Protein AF-A0A960VQB2-F1 (afdb_monomer)

Mean predicted aligned error: 10.66 Å

Foldseek 3Di:
DDPDPDPVVVVVVVVLVQVLVVPPDPPPRPDDDPVVVVVVLVVLLLVLLVCVVVVHDFDADLLQQWRQHPDACPLDARSQQRDGRHLVLLLVQQDCPDSVNGGSLVSNVVVCVVQPPPNQDDSNTGGDPQDDHQDPVLVVCSVVVVVVVVVVCVPDVDDDRSSQPRRHDD

pLDDT: mean 74.03, std 20.25, range [28.59, 96.06]

Radius of gyration: 16.64 Å; Cα contacts (8 Å, |Δi|>4): 191; chains: 1; bounding box: 39×34×52 Å

Nearest PDB structures (foldseek):
  8ey4-assembly1_I  TM=9.609E-01  e=3.086E-03  Escherichia coli O32:H37

Secondary structure (DSSP, 8-state):
---PPPHHHHHHHHHHHHHHHTTTS------S-HHHHHHHHHHHHHHHHHHHHTT---EEPTTT-BEEESSTTS-PBPTTT--B--SHHHHSTT---STTSS-HHHHHHHHHHHS-TT--EETTEEBPTT--PPPHHHHHHHHHHHHHHHHHHHH-TTS--TTGGGT---

Structure (mmCIF, N/CA/C/O backbone):
data_AF-A0A960VQB2-F1
#
_entry.id   AF-A0A960VQB2-F1
#
loop_
_atom_site.group_PDB
_atom_site.id
_atom_site.type_symbol
_atom_site.label_atom_id
_atom_site.label_alt_id
_atom_site.label_comp_id
_atom_site.label_asym_id
_atom_site.label_entity_id
_atom_site.label_seq_id
_atom_site.pdbx_PDB_ins_code
_atom_site.Cartn_x
_atom_site.Cartn_y
_atom_site.Cartn_z
_atom_site.occupancy
_atom_site.B_iso_or_equiv
_atom_site.auth_seq_id
_atom_site.auth_comp_id
_atom_site.auth_asym_id
_atom_site.auth_atom_id
_atom_site.pdbx_PDB_model_num
ATOM 1 N N . MET A 1 1 ? -3.400 -2.060 -25.756 1.00 28.59 1 MET A N 1
ATOM 2 C CA . MET A 1 1 ? -3.223 -0.631 -25.421 1.00 28.59 1 MET A CA 1
ATOM 3 C C . MET A 1 1 ? -2.744 -0.549 -23.981 1.00 28.59 1 MET A C 1
ATOM 5 O O . MET A 1 1 ? -3.541 -0.711 -23.069 1.00 28.59 1 MET A O 1
ATOM 9 N N . GLU A 1 2 ? -1.432 -0.424 -23.774 1.00 28.77 2 GLU A N 1
ATOM 10 C CA . GLU A 1 2 ? -0.860 -0.246 -22.436 1.00 28.77 2 GLU A CA 1
ATOM 11 C C . GLU A 1 2 ? -1.076 1.206 -21.993 1.00 28.77 2 GLU A C 1
ATOM 13 O O . GLU A 1 2 ? -0.381 2.113 -22.450 1.00 28.77 2 GLU A O 1
ATOM 18 N N . TYR A 1 3 ? -2.034 1.441 -21.097 1.00 29.28 3 TYR A N 1
ATOM 19 C CA . TYR A 1 3 ? -2.129 2.708 -20.372 1.00 29.28 3 TYR A CA 1
ATOM 20 C C . TYR A 1 3 ? -1.004 2.770 -19.325 1.00 29.28 3 TYR A C 1
ATOM 22 O O . TYR A 1 3 ? -1.176 2.471 -18.142 1.00 29.28 3 TYR A O 1
ATOM 30 N N . GLY A 1 4 ? 0.196 3.122 -19.788 1.00 28.95 4 GLY A N 1
ATOM 31 C CA . GLY A 1 4 ? 1.256 3.643 -18.932 1.00 28.95 4 GLY A CA 1
ATOM 32 C C . GLY A 1 4 ? 0.923 5.075 -18.491 1.00 28.95 4 GLY A C 1
ATOM 33 O O . GLY A 1 4 ? 0.261 5.801 -19.236 1.00 28.95 4 GLY A O 1
ATOM 34 N N . PRO A 1 5 ? 1.350 5.513 -17.294 1.00 34.41 5 PRO A N 1
ATOM 35 C CA . PRO A 1 5 ? 1.148 6.891 -16.865 1.00 34.41 5 PRO A CA 1
ATOM 36 C C . PRO A 1 5 ? 1.844 7.840 -17.849 1.00 34.41 5 PRO A C 1
ATOM 38 O O . PRO 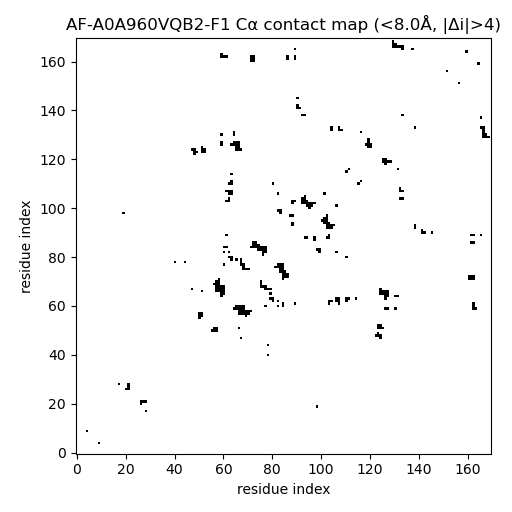A 1 5 ? 2.976 7.597 -18.269 1.00 34.41 5 PRO A O 1
ATOM 41 N N . SER A 1 6 ? 1.162 8.922 -18.226 1.00 33.06 6 SER A N 1
ATOM 42 C CA . SER A 1 6 ? 1.691 9.932 -19.143 1.00 33.06 6 SER A CA 1
ATOM 43 C C . SER A 1 6 ? 3.010 10.517 -18.617 1.00 33.06 6 SER A C 1
ATOM 45 O O . SER A 1 6 ? 3.095 10.890 -17.443 1.00 33.06 6 SER A O 1
ATOM 47 N N . ALA A 1 7 ? 4.004 10.668 -19.498 1.00 32.41 7 ALA A N 1
ATOM 48 C CA . ALA A 1 7 ? 5.349 11.190 -19.217 1.00 32.41 7 ALA A CA 1
ATOM 49 C C . ALA A 1 7 ? 5.447 12.456 -18.317 1.00 32.41 7 ALA A C 1
ATOM 51 O O . ALA A 1 7 ? 6.399 12.531 -17.539 1.00 32.41 7 ALA A O 1
ATOM 52 N N . PRO A 1 8 ? 4.494 13.416 -18.315 1.00 31.91 8 PRO A N 1
ATOM 53 C CA . PRO A 1 8 ? 4.546 14.585 -17.425 1.00 31.91 8 PRO A CA 1
ATOM 54 C C . PRO A 1 8 ? 4.370 14.262 -15.933 1.00 31.91 8 PRO A C 1
ATOM 56 O O . PRO A 1 8 ? 4.804 15.031 -15.078 1.00 31.91 8 PRO A O 1
ATOM 59 N N . MET A 1 9 ? 3.727 13.135 -15.607 1.00 40.44 9 MET A N 1
ATOM 60 C CA . MET A 1 9 ? 3.511 12.711 -14.220 1.00 40.44 9 MET A CA 1
ATOM 61 C C . MET A 1 9 ? 4.785 12.097 -13.621 1.00 40.44 9 MET A C 1
ATOM 63 O O . MET A 1 9 ? 5.022 12.222 -12.425 1.00 40.44 9 MET A O 1
ATOM 67 N N . LEU A 1 10 ? 5.634 11.500 -14.466 1.00 41.28 10 LEU A N 1
ATOM 68 C CA . LEU A 1 10 ? 6.930 10.952 -14.075 1.00 41.28 10 LEU A CA 1
ATOM 69 C C . LEU A 1 10 ? 7.928 12.063 -13.718 1.00 41.28 10 LEU A C 1
ATOM 71 O O . LEU A 1 10 ? 8.526 11.966 -12.659 1.00 41.28 10 LEU A O 1
ATOM 75 N N . SER A 1 11 ? 8.068 13.145 -14.499 1.00 43.69 11 SER A N 1
ATOM 76 C CA . SER A 1 11 ? 9.112 14.155 -14.215 1.00 43.69 11 SER A CA 1
ATOM 77 C C . SER A 1 11 ? 8.873 14.941 -12.915 1.00 43.69 11 SER A C 1
ATOM 79 O O . SER A 1 11 ? 9.774 15.074 -12.093 1.00 43.69 11 SER A O 1
ATOM 81 N N . LYS A 1 12 ? 7.638 15.397 -12.660 1.00 46.59 12 LYS A N 1
ATOM 82 C CA . LYS A 1 12 ? 7.306 16.132 -11.422 1.00 46.59 12 LYS A CA 1
ATOM 83 C C . LYS A 1 12 ? 7.414 15.252 -10.174 1.00 46.59 12 LYS A C 1
ATOM 85 O O . LYS A 1 12 ? 7.686 15.746 -9.082 1.00 46.59 12 LYS A O 1
ATOM 90 N N . PHE A 1 13 ? 7.184 13.951 -10.337 1.00 51.78 13 PHE A N 1
ATOM 91 C CA . PHE A 1 13 ? 7.256 12.972 -9.263 1.00 51.78 13 PHE A CA 1
ATOM 92 C C . PHE A 1 13 ? 8.693 12.523 -8.987 1.00 51.78 13 PHE A C 1
ATOM 94 O O . PHE A 1 13 ? 9.046 12.348 -7.827 1.00 51.78 13 PHE A O 1
ATOM 101 N N . THR A 1 14 ? 9.551 12.417 -10.008 1.00 50.69 14 THR A N 1
ATOM 102 C CA . THR A 1 14 ? 10.986 12.175 -9.812 1.00 50.69 14 THR A CA 1
ATOM 103 C C . THR A 1 14 ? 11.640 13.341 -9.086 1.00 50.69 14 THR A C 1
ATOM 105 O O . THR A 1 14 ? 12.342 13.116 -8.107 1.00 50.69 14 THR A O 1
ATOM 108 N N . ASP A 1 15 ? 11.328 14.580 -9.471 1.00 5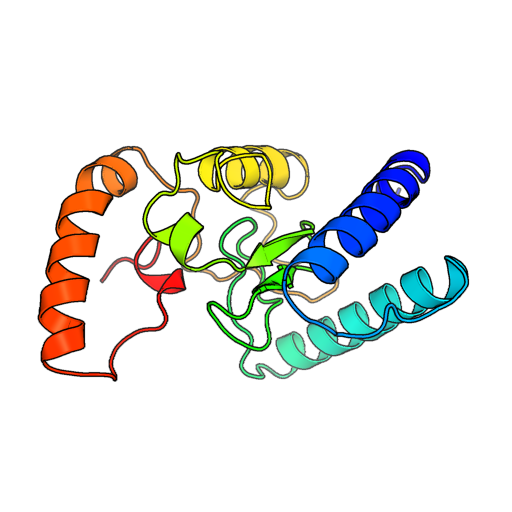0.50 15 ASP A N 1
ATOM 109 C CA . ASP A 1 15 ? 11.845 15.783 -8.802 1.00 50.50 15 ASP A CA 1
ATOM 110 C C . ASP A 1 15 ? 11.379 15.862 -7.336 1.00 50.50 15 ASP A C 1
ATOM 112 O O . ASP A 1 15 ? 12.139 16.247 -6.441 1.00 50.50 15 ASP A O 1
ATOM 116 N N . TRP A 1 16 ? 10.143 15.429 -7.061 1.00 55.03 16 TRP A N 1
ATOM 117 C CA . TRP A 1 16 ? 9.616 15.290 -5.704 1.00 55.03 16 TRP A CA 1
ATOM 118 C C . TRP A 1 16 ? 10.289 14.157 -4.914 1.00 55.03 16 TRP A C 1
ATOM 120 O O . TRP A 1 16 ? 10.700 14.396 -3.782 1.00 55.03 16 TRP A O 1
ATOM 130 N N . LEU A 1 17 ? 10.455 12.967 -5.499 1.00 52.53 17 LEU A N 1
ATOM 131 C CA . LEU A 1 17 ? 11.145 11.820 -4.898 1.00 52.53 17 LEU A CA 1
ATOM 132 C C . LEU A 1 17 ? 12.580 12.178 -4.504 1.00 52.53 17 LEU A C 1
ATOM 134 O O . LEU A 1 17 ? 12.990 11.927 -3.372 1.00 52.53 17 LEU A O 1
ATOM 138 N N . PHE A 1 18 ? 13.318 12.833 -5.403 1.00 49.66 18 PHE A N 1
ATOM 139 C CA . PHE A 1 18 ? 14.656 13.351 -5.119 1.00 49.66 18 PHE A CA 1
ATOM 140 C C . PHE A 1 18 ? 14.633 14.380 -3.980 1.00 49.66 18 PHE A C 1
ATOM 142 O O . PHE A 1 18 ? 15.456 14.311 -3.069 1.00 49.66 18 PHE A O 1
ATOM 149 N N . SER A 1 19 ? 13.649 15.283 -3.968 1.00 46.56 19 SER A N 1
ATOM 150 C CA . SER A 1 19 ? 13.505 16.308 -2.923 1.00 46.56 19 SER A CA 1
ATOM 151 C C . SER A 1 19 ? 13.020 15.768 -1.567 1.00 46.56 19 SER A C 1
ATOM 153 O O . SER A 1 19 ? 13.238 16.407 -0.536 1.00 46.56 19 SER A O 1
ATOM 155 N N . ALA A 1 20 ? 12.303 14.643 -1.540 1.00 46.41 20 ALA A N 1
ATOM 156 C CA . ALA A 1 20 ? 11.802 13.992 -0.328 1.00 46.41 20 ALA A CA 1
ATOM 157 C C . ALA A 1 20 ? 12.879 13.094 0.302 1.00 46.41 20 ALA A C 1
ATOM 159 O O . ALA A 1 20 ? 13.118 13.182 1.505 1.00 46.41 20 ALA A O 1
ATOM 160 N N . MET A 1 21 ? 13.600 12.314 -0.513 1.00 47.44 21 MET A N 1
ATOM 161 C CA . MET A 1 21 ? 14.713 11.473 -0.058 1.00 47.44 21 MET A CA 1
ATOM 162 C C . MET A 1 21 ? 15.899 12.298 0.467 1.00 47.44 21 MET A C 1
ATOM 164 O O . MET A 1 21 ? 16.481 11.941 1.490 1.00 47.44 21 MET A O 1
ATOM 168 N N . ALA A 1 22 ? 16.202 13.445 -0.154 1.00 42.03 22 ALA A N 1
ATOM 169 C CA . ALA A 1 22 ? 17.282 14.338 0.280 1.00 42.03 22 ALA A CA 1
ATOM 170 C C . ALA A 1 22 ? 17.070 14.963 1.676 1.00 42.03 22 ALA A C 1
ATOM 172 O O . ALA A 1 22 ? 18.024 15.443 2.281 1.00 42.03 22 ALA A O 1
ATOM 173 N N . ARG A 1 23 ? 15.836 14.970 2.206 1.00 46.25 23 ARG A N 1
ATOM 174 C CA . ARG A 1 23 ? 15.505 15.631 3.480 1.00 46.25 23 ARG A CA 1
ATOM 175 C C . ARG A 1 23 ? 15.688 14.767 4.730 1.00 46.25 23 ARG A C 1
ATOM 177 O O . ARG A 1 23 ? 15.777 15.337 5.811 1.00 46.25 23 ARG A O 1
ATOM 184 N N . ARG A 1 24 ? 15.741 13.431 4.626 1.00 46.06 24 ARG A N 1
ATOM 185 C CA . ARG A 1 24 ? 15.747 12.545 5.817 1.00 46.06 24 ARG A CA 1
ATOM 186 C C . ARG A 1 24 ? 17.031 11.747 6.039 1.00 46.06 24 ARG A C 1
ATOM 188 O O . ARG A 1 24 ? 17.2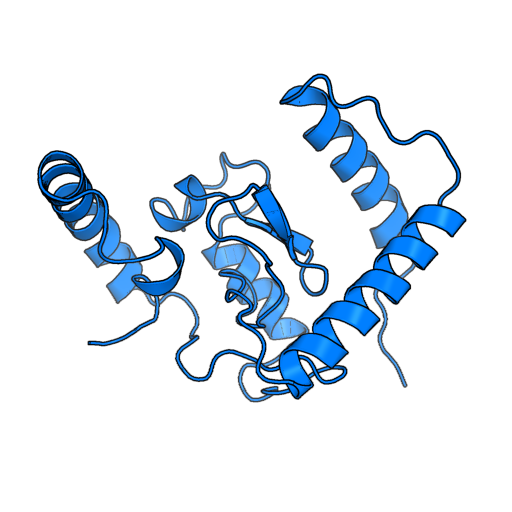50 11.280 7.151 1.00 46.06 24 ARG A O 1
ATOM 195 N N . LYS A 1 25 ? 17.904 11.595 5.041 1.00 35.41 25 LYS A N 1
ATOM 196 C CA . LYS A 1 25 ? 19.211 10.943 5.211 1.00 35.41 25 LYS A CA 1
ATOM 197 C C . LYS A 1 25 ? 20.217 11.615 4.293 1.00 35.41 25 LYS A C 1
ATOM 199 O O . LYS A 1 25 ? 19.890 11.889 3.146 1.00 35.41 25 LYS A O 1
ATOM 204 N N . GLY A 1 26 ? 21.449 11.799 4.761 1.00 33.97 26 GLY A N 1
ATOM 205 C CA . GLY A 1 26 ? 22.616 12.122 3.931 1.00 33.97 26 GLY A CA 1
ATOM 206 C C . GLY A 1 26 ? 22.979 11.006 2.936 1.00 33.97 26 GLY A C 1
ATOM 207 O O . GLY A 1 26 ? 24.142 10.646 2.804 1.00 33.97 26 GLY A O 1
ATOM 208 N N . LEU A 1 27 ? 21.985 10.422 2.265 1.00 40.31 27 LEU A N 1
ATOM 209 C CA . LEU A 1 27 ? 22.138 9.600 1.081 1.00 40.31 27 LEU A CA 1
ATOM 210 C C . LEU A 1 27 ? 22.364 10.570 -0.070 1.00 40.31 27 LEU A C 1
ATOM 212 O O . LEU A 1 27 ? 21.451 11.281 -0.490 1.00 40.31 27 LEU A O 1
ATOM 216 N N . ALA A 1 28 ? 23.611 10.624 -0.534 1.00 34.34 28 ALA A N 1
ATOM 217 C CA . ALA A 1 28 ? 23.979 11.327 -1.747 1.00 34.34 28 ALA A CA 1
ATOM 218 C C . ALA A 1 28 ? 22.962 10.986 -2.843 1.00 34.34 28 ALA A C 1
ATOM 220 O O . ALA A 1 28 ? 22.761 9.815 -3.175 1.00 34.34 28 ALA A O 1
ATOM 221 N N . ALA A 1 29 ? 22.296 12.020 -3.360 1.00 37.59 29 ALA A N 1
ATOM 222 C CA . ALA A 1 29 ? 21.476 11.929 -4.552 1.00 37.59 29 ALA A CA 1
ATOM 223 C C . ALA A 1 29 ? 22.247 11.110 -5.590 1.00 37.59 29 ALA A C 1
ATOM 225 O O . ALA A 1 29 ? 23.384 11.461 -5.900 1.00 37.59 29 ALA A O 1
ATOM 226 N N . ILE A 1 30 ? 21.669 10.020 -6.103 1.00 43.00 30 ILE A N 1
ATOM 227 C CA . ILE A 1 30 ? 22.242 9.359 -7.277 1.00 43.00 30 ILE A CA 1
ATOM 228 C C . ILE A 1 30 ? 22.205 10.423 -8.377 1.00 43.00 30 ILE A C 1
ATOM 230 O O . ILE A 1 30 ? 21.108 10.781 -8.818 1.00 43.00 30 ILE A O 1
ATOM 234 N N . PRO A 1 31 ? 23.347 10.987 -8.804 1.00 38.72 31 PRO A N 1
ATOM 235 C CA . PRO A 1 31 ? 23.322 12.013 -9.816 1.00 38.72 31 PRO A CA 1
ATOM 236 C C . PRO A 1 31 ? 23.058 11.309 -11.140 1.00 38.72 31 PRO A C 1
ATOM 238 O O . PRO A 1 31 ? 23.762 10.367 -11.516 1.00 38.72 31 PRO A O 1
ATOM 241 N N . GLY A 1 32 ? 22.082 11.809 -11.886 1.00 44.69 32 GLY A N 1
ATOM 242 C CA . GLY A 1 32 ? 22.123 11.678 -13.331 1.00 44.69 32 GLY A CA 1
ATOM 243 C C . GLY A 1 32 ? 20.927 10.997 -13.974 1.00 44.69 32 GLY A C 1
ATOM 244 O O . GLY A 1 32 ? 20.597 9.849 -13.703 1.00 44.69 32 GLY A O 1
ATOM 245 N N . ASN A 1 33 ? 20.416 11.731 -14.958 1.00 42.81 33 ASN A N 1
ATOM 246 C CA . ASN A 1 33 ? 19.755 11.277 -16.171 1.00 42.81 33 ASN A CA 1
ATOM 247 C C . ASN A 1 33 ? 18.461 10.447 -15.979 1.00 42.81 33 ASN A C 1
ATOM 249 O O . ASN A 1 33 ? 18.533 9.271 -15.618 1.00 42.81 33 ASN A O 1
ATOM 253 N N . PRO A 1 34 ? 17.277 10.992 -16.323 1.00 48.88 34 PRO A N 1
ATOM 254 C CA . PRO A 1 34 ? 15.995 10.284 -16.217 1.00 48.88 34 PRO A CA 1
ATOM 255 C C . PRO A 1 34 ? 15.934 8.943 -16.977 1.00 48.88 34 PRO A C 1
ATOM 257 O O . PRO A 1 34 ? 15.118 8.089 -16.625 1.00 48.88 34 PRO A O 1
ATOM 260 N N . ILE A 1 35 ? 16.826 8.703 -17.950 1.00 48.66 35 ILE A N 1
ATOM 261 C CA . ILE A 1 35 ? 16.997 7.392 -18.603 1.00 48.66 35 ILE A CA 1
ATOM 262 C C . ILE A 1 35 ? 17.402 6.314 -17.578 1.00 48.66 35 ILE A C 1
ATOM 264 O O . ILE A 1 35 ? 16.789 5.250 -17.536 1.00 48.66 35 ILE A O 1
ATOM 268 N N . ARG A 1 36 ? 18.337 6.613 -16.662 1.00 61.94 36 ARG A N 1
ATOM 269 C CA . ARG A 1 36 ? 18.817 5.655 -15.646 1.00 61.94 36 ARG A CA 1
ATOM 270 C C . ARG A 1 36 ? 17.742 5.266 -14.645 1.00 61.94 36 ARG A C 1
ATOM 272 O O . ARG A 1 36 ? 17.714 4.130 -14.180 1.00 61.94 36 ARG A O 1
ATOM 279 N N . LEU A 1 37 ? 16.862 6.203 -14.308 1.00 58.12 37 LEU A N 1
ATOM 280 C CA . LEU A 1 37 ? 15.806 5.952 -13.342 1.00 58.12 37 LEU A CA 1
ATOM 281 C C . LEU A 1 37 ? 14.702 5.078 -13.952 1.00 58.12 37 LEU A C 1
ATOM 283 O O . LEU A 1 37 ? 14.252 4.125 -13.320 1.00 58.12 37 LEU A O 1
ATOM 287 N N . ARG A 1 38 ? 14.327 5.337 -15.212 1.00 64.75 38 ARG A N 1
ATOM 288 C CA . ARG A 1 38 ? 13.441 4.454 -15.980 1.00 64.75 38 ARG A CA 1
ATOM 289 C C . ARG A 1 38 ? 14.012 3.033 -16.037 1.00 64.75 38 ARG A C 1
ATOM 291 O O . ARG A 1 38 ? 13.299 2.087 -15.707 1.00 64.75 38 ARG A O 1
ATOM 298 N N . ASP A 1 39 ? 15.285 2.889 -16.393 1.00 70.12 39 ASP A N 1
ATOM 299 C CA . ASP A 1 39 ? 15.946 1.583 -16.494 1.00 70.12 39 ASP A CA 1
ATOM 300 C C . ASP A 1 39 ? 16.030 0.869 -15.141 1.00 70.12 39 ASP A C 1
ATOM 302 O O . ASP A 1 39 ? 15.754 -0.330 -15.053 1.00 70.12 39 ASP A O 1
ATOM 306 N N . TYR A 1 40 ? 16.327 1.608 -14.067 1.00 74.69 40 TYR A N 1
ATOM 307 C CA . TYR A 1 40 ? 16.270 1.100 -12.699 1.00 74.69 40 TYR A CA 1
ATOM 308 C C . TYR A 1 40 ? 14.879 0.546 -12.371 1.00 74.69 40 TYR A C 1
ATOM 310 O O . TYR A 1 40 ? 14.770 -0.602 -11.936 1.00 74.69 40 TYR A O 1
ATOM 318 N N . TYR A 1 41 ? 13.815 1.309 -12.648 1.00 74.94 41 TYR A N 1
ATOM 319 C CA . TYR A 1 41 ? 12.439 0.876 -12.403 1.00 74.94 41 TYR A CA 1
ATOM 320 C C . TYR A 1 41 ? 12.070 -0.371 -13.200 1.00 74.94 41 TYR A C 1
ATOM 322 O O . TYR A 1 41 ? 11.556 -1.328 -12.624 1.00 74.94 41 TYR A O 1
ATOM 330 N N . PHE A 1 42 ? 12.352 -0.404 -14.505 1.00 77.06 42 PHE A N 1
ATOM 331 C CA . PHE A 1 42 ? 12.041 -1.569 -15.338 1.00 77.06 42 PHE A CA 1
ATOM 332 C C . PHE A 1 42 ? 12.814 -2.814 -14.899 1.00 77.06 42 PHE A C 1
ATOM 334 O O . PHE A 1 42 ? 12.227 -3.895 -14.779 1.00 77.06 42 PHE A O 1
ATOM 341 N N . ARG A 1 43 ? 14.111 -2.671 -14.603 1.00 80.44 43 ARG A N 1
ATOM 342 C CA . ARG A 1 43 ? 14.939 -3.778 -14.116 1.00 80.44 43 ARG A CA 1
ATOM 343 C C . ARG A 1 43 ? 14.429 -4.292 -12.778 1.00 80.44 43 ARG A C 1
ATOM 345 O O . ARG A 1 43 ? 14.307 -5.500 -12.590 1.00 80.44 43 ARG A O 1
ATOM 352 N N . ARG A 1 44 ? 14.095 -3.388 -11.859 1.00 82.62 44 ARG A N 1
ATOM 353 C CA . ARG A 1 44 ? 13.638 -3.756 -10.523 1.00 82.62 44 ARG A CA 1
ATOM 354 C C . ARG A 1 44 ? 12.237 -4.373 -10.538 1.00 82.62 44 ARG A C 1
ATOM 356 O O . ARG A 1 44 ? 12.048 -5.394 -9.890 1.00 82.62 44 ARG A O 1
ATOM 363 N N . LEU A 1 45 ? 11.306 -3.857 -11.343 1.00 80.69 45 LEU A N 1
ATOM 364 C CA . LEU A 1 45 ? 10.001 -4.492 -11.572 1.00 80.69 45 LEU A CA 1
ATOM 365 C C . LEU A 1 45 ? 10.144 -5.910 -12.135 1.00 80.69 45 LEU A C 1
ATOM 367 O O . LEU A 1 45 ? 9.448 -6.812 -11.687 1.00 80.69 45 LEU A O 1
ATOM 371 N N . SER A 1 46 ? 11.072 -6.120 -13.072 1.00 82.88 46 SER A N 1
ATOM 372 C CA . SER A 1 46 ? 11.340 -7.450 -13.637 1.00 82.88 46 SER A CA 1
ATOM 373 C C . SER A 1 46 ? 11.897 -8.423 -12.591 1.00 82.88 46 SER A C 1
ATOM 375 O O . SER A 1 46 ? 11.541 -9.600 -12.590 1.00 82.88 46 SER A O 1
ATOM 377 N N . ILE A 1 47 ? 12.744 -7.936 -11.674 1.00 83.25 47 ILE A N 1
ATOM 378 C CA . ILE A 1 47 ? 13.237 -8.723 -10.535 1.00 83.25 47 ILE A CA 1
ATOM 379 C C . ILE A 1 47 ? 12.080 -9.084 -9.603 1.00 83.25 47 ILE A C 1
ATOM 381 O O . ILE A 1 47 ? 11.914 -10.259 -9.301 1.00 83.25 47 ILE A O 1
ATOM 385 N N . LEU A 1 48 ? 11.260 -8.113 -9.190 1.00 85.94 48 LEU A N 1
ATOM 386 C CA . LEU A 1 48 ? 10.116 -8.367 -8.310 1.00 85.94 48 LEU A CA 1
ATOM 387 C C . LEU A 1 48 ? 9.146 -9.379 -8.933 1.00 85.94 48 LEU A C 1
ATOM 389 O O . LEU A 1 48 ? 8.802 -10.358 -8.289 1.00 85.94 48 LEU A O 1
ATOM 393 N N . ALA A 1 49 ? 8.804 -9.209 -10.211 1.00 80.50 49 ALA A N 1
ATOM 394 C CA . ALA A 1 49 ? 7.957 -10.130 -10.966 1.00 80.50 49 ALA A CA 1
ATOM 395 C C . ALA A 1 49 ? 8.499 -11.570 -10.968 1.00 80.50 49 ALA A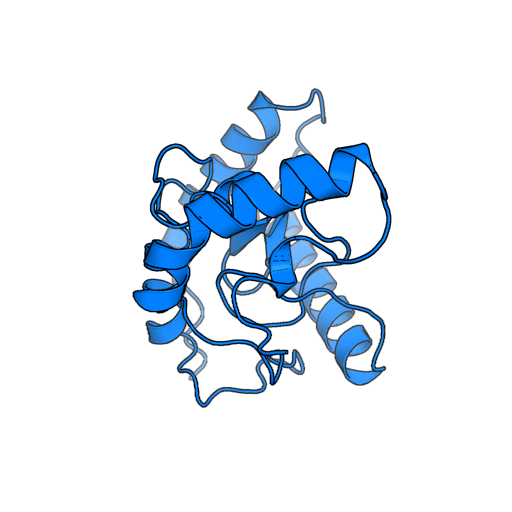 C 1
ATOM 397 O O . ALA A 1 49 ? 7.748 -12.527 -10.786 1.00 80.50 49 ALA A O 1
ATOM 398 N N . ARG A 1 50 ? 9.817 -11.737 -11.151 1.00 85.25 50 ARG A N 1
ATOM 399 C CA . ARG A 1 50 ? 10.468 -13.051 -11.075 1.00 85.25 50 ARG A CA 1
ATOM 400 C C . ARG A 1 50 ? 10.400 -13.632 -9.665 1.00 85.25 50 ARG A C 1
ATOM 402 O O . ARG A 1 50 ? 10.110 -14.811 -9.527 1.00 85.25 50 ARG A O 1
ATOM 409 N N . ARG A 1 51 ? 10.666 -12.822 -8.644 1.00 88.31 51 ARG A N 1
ATOM 410 C CA . ARG A 1 51 ? 10.656 -13.247 -7.239 1.00 88.31 51 ARG A CA 1
ATOM 411 C C . ARG A 1 51 ? 9.262 -13.663 -6.788 1.00 88.31 51 ARG A C 1
ATOM 413 O O . ARG A 1 51 ? 9.123 -14.714 -6.182 1.00 88.31 51 ARG A O 1
ATOM 420 N N . THR A 1 52 ? 8.231 -12.912 -7.173 1.00 79.38 52 THR A N 1
ATOM 421 C CA . THR A 1 52 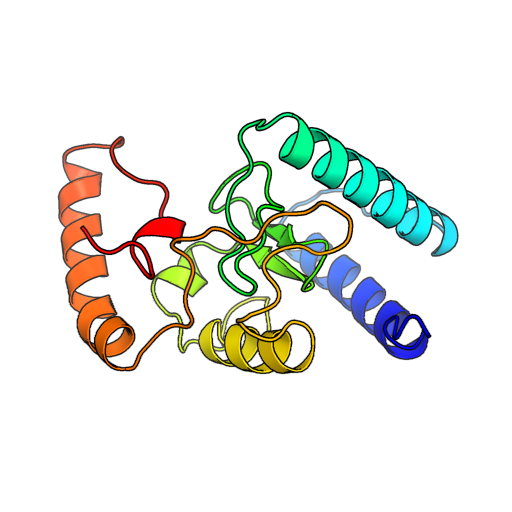? 6.839 -13.307 -6.935 1.00 79.38 52 THR A CA 1
ATOM 422 C C . THR A 1 52 ? 6.508 -14.638 -7.604 1.00 79.38 52 THR A C 1
ATOM 424 O O . THR A 1 52 ? 5.931 -15.501 -6.962 1.00 79.38 52 THR A O 1
ATOM 427 N N . TYR A 1 53 ? 6.902 -14.833 -8.867 1.00 78.81 53 TYR A N 1
ATOM 428 C CA . TYR A 1 53 ? 6.695 -16.107 -9.566 1.00 78.81 53 TYR A CA 1
ATOM 429 C C . TYR A 1 53 ? 7.417 -17.286 -8.891 1.00 78.81 53 TYR A C 1
ATOM 431 O O . TYR A 1 53 ? 6.938 -18.413 -8.937 1.00 78.81 53 TYR A O 1
ATOM 439 N N . LEU A 1 54 ? 8.574 -17.031 -8.278 1.00 84.19 54 LEU A N 1
ATOM 440 C CA . LEU A 1 54 ? 9.329 -18.020 -7.508 1.00 84.19 54 LEU A CA 1
ATOM 441 C C . LEU A 1 54 ? 8.825 -18.171 -6.061 1.00 84.19 54 LEU A C 1
ATOM 443 O O . LEU A 1 54 ? 9.471 -18.868 -5.284 1.00 84.19 54 LEU A O 1
ATOM 447 N N . GLU A 1 55 ? 7.709 -17.525 -5.700 1.00 80.38 55 GLU A N 1
ATOM 448 C CA . GLU A 1 55 ? 7.152 -17.490 -4.338 1.00 80.38 55 GLU A CA 1
ATOM 449 C C . GLU A 1 55 ? 8.181 -17.041 -3.282 1.00 80.38 55 GLU A C 1
ATOM 451 O O . GLU A 1 55 ? 8.145 -17.439 -2.117 1.00 80.38 55 GLU A O 1
ATOM 456 N N . GLU A 1 56 ? 9.129 -16.187 -3.678 1.00 83.75 56 GLU A N 1
ATOM 457 C CA . GLU A 1 56 ? 10.050 -15.565 -2.737 1.00 83.75 56 GLU A CA 1
ATOM 458 C C . GLU A 1 56 ? 9.305 -14.559 -1.855 1.00 83.75 56 GLU A C 1
ATOM 460 O O . GLU A 1 56 ? 8.406 -13.843 -2.307 1.00 83.75 56 GLU A O 1
ATOM 465 N N . ALA A 1 57 ? 9.728 -14.461 -0.594 1.00 80.25 57 ALA A N 1
ATOM 466 C CA . ALA A 1 57 ? 9.121 -13.563 0.376 1.00 80.25 57 ALA A CA 1
ATOM 467 C C . ALA A 1 57 ? 9.224 -12.097 -0.087 1.00 80.25 57 ALA A C 1
ATOM 469 O O . ALA A 1 57 ? 10.297 -11.489 -0.081 1.00 80.25 57 ALA A O 1
ATOM 470 N N . LEU A 1 58 ? 8.077 -11.549 -0.486 1.00 90.31 58 LEU A N 1
ATOM 471 C CA . LEU A 1 58 ? 7.844 -10.135 -0.735 1.00 90.31 58 LEU A CA 1
ATOM 472 C C . LEU A 1 58 ? 6.682 -9.678 0.134 1.00 90.31 58 LEU A C 1
ATOM 474 O O . LEU A 1 58 ? 5.692 -10.388 0.317 1.00 90.31 58 LEU A O 1
ATOM 478 N N . PHE A 1 59 ? 6.804 -8.460 0.629 1.00 90.38 59 PHE A N 1
ATOM 479 C CA . PHE A 1 59 ? 5.823 -7.827 1.478 1.00 90.38 59 PHE A CA 1
ATOM 480 C C . PHE A 1 59 ? 4.778 -7.072 0.656 1.00 90.38 59 PHE A C 1
ATOM 482 O O . PHE A 1 59 ? 5.054 -6.494 -0.406 1.00 90.38 59 PHE A O 1
ATOM 489 N N . THR A 1 60 ? 3.555 -7.087 1.174 1.00 93.12 60 THR A N 1
ATOM 490 C CA . THR A 1 60 ? 2.392 -6.434 0.576 1.00 93.12 60 THR A CA 1
ATOM 491 C C . THR A 1 60 ? 2.490 -4.924 0.732 1.00 93.12 60 THR A C 1
ATOM 493 O O . THR A 1 60 ? 2.635 -4.420 1.843 1.00 93.12 60 THR A O 1
ATOM 496 N N . CYS A 1 61 ? 2.377 -4.191 -0.378 1.00 94.00 61 CYS A N 1
ATOM 497 C CA . CYS A 1 61 ? 2.243 -2.741 -0.334 1.00 94.00 61 CYS A CA 1
ATOM 498 C C . CYS A 1 61 ? 0.875 -2.359 0.262 1.00 94.00 61 CYS A C 1
ATOM 500 O O . CYS A 1 61 ? -0.149 -2.756 -0.308 1.00 94.00 61 CYS A O 1
ATOM 502 N N . PRO A 1 62 ? 0.823 -1.532 1.324 1.00 94.12 62 PRO A N 1
ATOM 503 C CA . PRO A 1 62 ? -0.434 -1.179 1.986 1.00 94.12 62 PRO A CA 1
ATOM 504 C C . PRO A 1 62 ? -1.410 -0.426 1.085 1.00 94.12 62 PRO A C 1
ATOM 506 O O . PRO A 1 62 ? -2.625 -0.588 1.206 1.00 94.12 62 PRO A O 1
ATOM 509 N N . ALA A 1 63 ? -0.893 0.365 0.145 1.00 94.75 63 ALA A N 1
ATOM 510 C CA . ALA A 1 63 ? -1.722 1.157 -0.747 1.00 94.75 63 ALA A CA 1
ATOM 511 C C . ALA A 1 63 ? -2.379 0.323 -1.855 1.00 94.75 63 ALA A C 1
ATOM 513 O O . ALA A 1 63 ? -3.546 0.542 -2.150 1.00 94.75 63 ALA A O 1
ATOM 514 N N . CYS A 1 64 ? -1.665 -0.609 -2.497 1.00 95.25 64 CYS A N 1
ATOM 515 C CA . CYS A 1 64 ? -2.165 -1.282 -3.710 1.00 95.25 64 CYS A CA 1
ATOM 516 C C . CYS A 1 64 ? -2.403 -2.788 -3.590 1.00 95.25 64 CYS A C 1
ATOM 518 O O . CYS A 1 64 ? -2.959 -3.394 -4.513 1.00 95.25 64 CYS A O 1
ATOM 520 N N . GLY A 1 65 ? -1.937 -3.392 -2.499 1.00 94.81 65 GLY A N 1
ATOM 521 C CA . GLY A 1 65 ? -2.078 -4.815 -2.223 1.00 94.81 65 GLY A CA 1
ATOM 522 C C . GLY A 1 65 ? -1.148 -5.732 -3.003 1.00 94.81 65 GLY A C 1
ATOM 523 O O . GLY A 1 65 ? -1.126 -6.926 -2.736 1.00 94.81 65 GLY A O 1
ATOM 524 N N . PHE A 1 66 ? -0.370 -5.231 -3.961 1.00 95.00 66 PHE A N 1
ATOM 525 C CA . PHE A 1 66 ? 0.625 -6.054 -4.647 1.00 95.00 66 PHE A CA 1
ATOM 526 C C . PHE A 1 66 ? 1.843 -6.304 -3.760 1.00 95.00 66 PHE A C 1
ATOM 528 O O . PHE A 1 66 ? 2.294 -5.414 -3.033 1.00 95.00 66 PHE A O 1
ATOM 535 N N . ARG A 1 67 ? 2.406 -7.510 -3.859 1.00 93.12 67 ARG A N 1
ATOM 536 C CA . ARG A 1 67 ? 3.668 -7.871 -3.208 1.00 93.12 67 ARG A CA 1
ATOM 537 C C . ARG A 1 67 ? 4.830 -7.234 -3.965 1.00 93.12 67 ARG A C 1
ATOM 539 O O . ARG A 1 67 ? 5.246 -7.726 -5.011 1.00 93.12 67 ARG A O 1
ATOM 546 N N . THR A 1 68 ? 5.310 -6.096 -3.475 1.00 92.31 68 THR A N 1
ATOM 547 C CA . THR A 1 68 ? 6.328 -5.286 -4.170 1.00 92.31 68 THR A CA 1
ATOM 548 C C . THR A 1 68 ? 7.464 -4.815 -3.278 1.00 92.31 68 THR A C 1
ATOM 550 O O . THR A 1 68 ? 8.352 -4.139 -3.787 1.00 92.31 68 THR A O 1
ATOM 553 N N . LEU A 1 69 ? 7.402 -5.093 -1.976 1.00 90.62 69 LEU A N 1
ATOM 554 C CA . LEU A 1 69 ? 8.338 -4.564 -0.989 1.00 90.62 69 LEU A CA 1
ATOM 555 C C . LEU A 1 69 ? 9.278 -5.679 -0.516 1.00 90.62 69 LEU A C 1
ATOM 557 O O . LEU A 1 69 ? 8.835 -6.801 -0.275 1.00 90.62 69 LEU A O 1
ATOM 561 N N . ASP A 1 70 ? 10.565 -5.382 -0.372 1.00 89.12 70 ASP A N 1
ATOM 562 C CA . ASP A 1 70 ? 11.545 -6.282 0.240 1.00 89.12 70 ASP A CA 1
ATOM 563 C C . ASP A 1 70 ? 11.413 -6.317 1.753 1.00 89.12 70 ASP A C 1
ATOM 565 O O . ASP A 1 70 ? 11.636 -7.364 2.355 1.00 89.12 70 ASP A O 1
ATOM 569 N N . ASN A 1 71 ? 11.085 -5.174 2.362 1.00 85.19 71 ASN A N 1
ATOM 570 C CA . ASN A 1 71 ? 10.992 -5.045 3.808 1.00 85.19 71 ASN A CA 1
ATOM 571 C C . ASN A 1 71 ? 9.767 -4.219 4.218 1.00 85.19 71 ASN A C 1
ATOM 573 O O . ASN A 1 71 ? 9.507 -3.180 3.608 1.00 85.19 71 ASN A O 1
ATOM 577 N N . PRO A 1 72 ? 9.063 -4.635 5.282 1.00 84.56 72 PRO A N 1
ATOM 578 C CA . PRO A 1 72 ? 7.973 -3.875 5.874 1.00 84.56 72 PRO A CA 1
ATOM 579 C C . PRO A 1 72 ? 8.488 -2.591 6.522 1.00 84.56 72 PRO A C 1
ATOM 581 O O . PRO A 1 72 ? 9.577 -2.597 7.099 1.00 84.56 72 PRO A O 1
ATOM 584 N N . SER A 1 73 ? 7.688 -1.527 6.506 1.00 82.44 73 SER A N 1
ATOM 585 C CA . SER A 1 73 ? 7.917 -0.316 7.303 1.00 82.44 73 SER A CA 1
ATOM 586 C C . SER A 1 73 ? 9.309 0.293 7.077 1.00 82.44 73 SER A C 1
ATOM 588 O O . SER A 1 73 ? 9.965 0.771 8.002 1.00 82.44 73 SER A O 1
ATOM 590 N N . SER A 1 74 ? 9.809 0.206 5.842 1.00 83.00 74 SER A N 1
ATOM 591 C CA . SER A 1 74 ? 11.215 0.470 5.511 1.00 83.00 74 SER A CA 1
ATOM 592 C C . SER A 1 74 ? 11.435 1.740 4.688 1.00 83.00 74 SER A C 1
ATOM 594 O O . SER A 1 74 ? 12.559 2.005 4.252 1.00 83.00 74 SER A O 1
ATOM 596 N N . TYR A 1 75 ? 10.381 2.534 4.476 1.00 85.31 75 TYR A N 1
ATOM 597 C CA . TYR A 1 75 ? 10.340 3.656 3.534 1.00 85.31 75 TYR A CA 1
ATOM 598 C C . TYR A 1 75 ? 10.637 3.242 2.083 1.00 85.31 75 TYR A C 1
ATOM 600 O O . TYR A 1 75 ? 11.010 4.073 1.252 1.00 85.31 75 TYR A O 1
ATOM 608 N N . GLU A 1 76 ? 10.486 1.956 1.755 1.00 87.69 76 GLU A N 1
ATOM 609 C CA . GLU A 1 76 ? 10.591 1.481 0.381 1.00 87.69 76 GLU A CA 1
ATOM 610 C C . GLU A 1 76 ? 9.416 2.004 -0.452 1.00 87.69 76 GLU A C 1
ATOM 612 O O . GLU A 1 76 ? 8.271 2.058 -0.005 1.00 87.69 76 GLU A O 1
ATOM 617 N N . ILE A 1 77 ? 9.699 2.399 -1.691 1.00 88.44 77 ILE A N 1
ATOM 618 C CA . ILE A 1 77 ? 8.680 2.899 -2.612 1.00 88.44 77 ILE A CA 1
ATOM 619 C C . ILE A 1 77 ? 8.153 1.739 -3.449 1.00 88.44 77 ILE A C 1
ATOM 621 O O . ILE A 1 77 ? 8.898 1.098 -4.193 1.00 88.44 77 ILE A O 1
ATOM 625 N N . CYS A 1 78 ? 6.843 1.513 -3.398 1.00 91.38 78 CYS A N 1
ATOM 626 C CA . CYS A 1 78 ? 6.172 0.560 -4.268 1.00 91.38 78 CYS A CA 1
ATOM 627 C C . CYS A 1 78 ? 6.341 0.969 -5.738 1.00 91.38 78 CYS A C 1
ATOM 629 O O . CYS A 1 78 ? 5.866 2.018 -6.165 1.00 91.38 78 CYS A O 1
ATOM 631 N N . LEU A 1 79 ? 6.936 0.107 -6.560 1.00 88.38 79 LEU A N 1
ATOM 632 C CA . LEU A 1 79 ? 7.202 0.425 -7.972 1.00 88.38 79 LEU A CA 1
ATOM 633 C C . LEU A 1 79 ? 5.966 0.336 -8.881 1.00 88.38 79 LEU A C 1
ATOM 635 O O . LEU A 1 79 ? 6.051 0.646 -10.070 1.00 88.38 79 LEU A O 1
ATOM 639 N N . LEU A 1 80 ? 4.823 -0.105 -8.347 1.00 90.12 80 LEU A N 1
ATOM 640 C CA . LEU A 1 80 ? 3.549 -0.112 -9.067 1.00 90.12 80 LEU A CA 1
ATOM 641 C C . LEU A 1 80 ? 2.733 1.148 -8.804 1.00 90.12 80 LEU A C 1
ATOM 643 O O . LEU A 1 80 ? 2.302 1.820 -9.748 1.00 90.12 80 LEU A O 1
ATOM 647 N N . CYS A 1 81 ? 2.489 1.428 -7.524 1.00 92.25 81 CYS A N 1
ATOM 648 C CA . CYS A 1 81 ? 1.589 2.493 -7.105 1.00 92.25 81 CYS A CA 1
ATOM 649 C C . CYS A 1 81 ? 2.296 3.717 -6.542 1.00 92.25 81 CYS A C 1
ATOM 651 O O . CYS A 1 81 ? 1.626 4.720 -6.369 1.00 92.25 81 CYS A O 1
ATOM 653 N N . TRP A 1 82 ? 3.610 3.662 -6.316 1.00 90.12 82 TRP A N 1
ATOM 654 C CA . TRP A 1 82 ? 4.437 4.786 -5.871 1.00 90.12 82 TRP A CA 1
ATOM 655 C C . TRP A 1 82 ? 4.261 5.237 -4.423 1.00 90.12 82 TRP A C 1
ATOM 657 O O . TRP A 1 82 ? 4.870 6.223 -4.016 1.00 90.12 82 TRP A O 1
ATOM 667 N N . TRP A 1 83 ? 3.488 4.493 -3.642 1.00 92.50 83 TRP A N 1
ATOM 668 C CA . TRP A 1 83 ? 3.410 4.664 -2.199 1.00 92.50 83 TRP A CA 1
ATOM 669 C C . TRP A 1 83 ? 4.768 4.405 -1.536 1.00 92.50 83 TRP A C 1
ATOM 671 O O . TRP A 1 83 ? 5.392 3.380 -1.828 1.00 92.50 83 TRP A O 1
ATOM 681 N N . MET A 1 84 ? 5.207 5.303 -0.652 1.00 92.88 84 MET A N 1
ATOM 682 C CA . MET A 1 84 ? 6.361 5.084 0.221 1.00 92.88 84 MET A CA 1
ATOM 683 C C . MET A 1 84 ? 5.898 4.428 1.520 1.00 92.88 84 MET A C 1
ATOM 685 O O . MET A 1 84 ? 5.029 4.967 2.199 1.00 92.88 84 MET A O 1
ATOM 689 N N . ASP A 1 85 ? 6.464 3.265 1.834 1.00 89.88 85 ASP A N 1
ATOM 690 C CA . ASP A 1 85 ? 6.048 2.412 2.945 1.00 89.88 85 ASP A CA 1
ATOM 691 C C . ASP A 1 85 ? 6.470 2.985 4.305 1.00 89.88 85 ASP A C 1
ATOM 693 O O . ASP A 1 85 ? 7.549 2.685 4.819 1.00 89.88 85 ASP A O 1
ATOM 697 N N . ASP A 1 86 ? 5.624 3.856 4.850 1.00 85.50 86 ASP A N 1
ATOM 698 C CA . ASP A 1 86 ? 5.776 4.473 6.164 1.00 85.50 86 ASP A CA 1
ATOM 699 C C . ASP A 1 86 ? 4.896 3.752 7.195 1.00 85.50 86 ASP A C 1
ATOM 701 O O . ASP A 1 86 ? 3.713 3.499 6.957 1.00 85.50 86 ASP A O 1
ATOM 705 N N . GLU A 1 87 ? 5.479 3.404 8.341 1.00 82.50 87 GLU A N 1
ATOM 706 C CA . GLU A 1 87 ? 4.758 2.731 9.419 1.00 82.50 87 GLU A CA 1
ATOM 707 C C . GLU A 1 87 ? 3.700 3.642 10.048 1.00 82.50 87 GLU A C 1
ATOM 709 O O . GLU A 1 87 ? 2.613 3.172 10.382 1.00 82.50 87 GLU A O 1
ATOM 714 N N . ASP A 1 88 ? 3.981 4.941 10.157 1.00 82.62 88 ASP A N 1
ATOM 715 C CA . ASP A 1 88 ? 3.077 5.909 10.785 1.00 82.62 88 ASP A CA 1
ATOM 716 C C . ASP A 1 88 ? 1.750 6.016 10.016 1.00 82.62 88 ASP A C 1
ATOM 718 O O . ASP A 1 88 ? 0.672 6.110 10.613 1.00 82.62 88 ASP A O 1
ATOM 722 N N . ASP A 1 89 ? 1.811 5.897 8.686 1.00 85.56 89 ASP A N 1
ATOM 723 C CA . ASP A 1 89 ? 0.639 5.913 7.807 1.00 85.56 89 ASP A CA 1
ATOM 724 C C . ASP A 1 89 ? -0.257 4.670 7.998 1.00 85.56 89 ASP A C 1
ATOM 726 O O . ASP A 1 89 ? -1.433 4.698 7.633 1.00 85.56 89 ASP A O 1
ATOM 730 N N . LEU A 1 90 ? 0.257 3.575 8.574 1.00 81.81 90 LEU A N 1
ATOM 731 C CA . LEU A 1 90 ? -0.553 2.399 8.917 1.00 81.81 90 LEU A CA 1
ATOM 732 C C . LEU A 1 90 ? -1.367 2.641 10.191 1.00 81.81 90 LEU A C 1
ATOM 734 O O . LEU A 1 90 ? -2.501 2.178 10.295 1.00 81.81 90 LEU A O 1
ATOM 738 N N . TRP A 1 91 ? -0.807 3.380 11.149 1.00 78.88 91 TRP A N 1
ATOM 739 C CA . TRP A 1 91 ? -1.450 3.692 12.431 1.00 78.88 91 TRP A CA 1
ATOM 740 C C . TRP A 1 91 ? -2.409 4.871 12.338 1.00 78.88 91 TRP A C 1
ATOM 742 O O . TRP A 1 91 ? -3.422 4.905 13.034 1.00 78.88 91 TRP A O 1
ATOM 752 N N . SER A 1 92 ? -2.117 5.812 11.443 1.00 84.81 92 SER A N 1
ATOM 753 C CA . SER A 1 92 ? -2.967 6.962 11.144 1.00 84.81 92 SER A CA 1
ATOM 754 C C . SER A 1 92 ? -3.364 6.974 9.663 1.00 84.81 92 SER A C 1
ATOM 756 O O . SER A 1 92 ? -3.006 7.899 8.937 1.00 84.81 92 SER A O 1
ATOM 758 N N . PRO A 1 93 ? -4.143 5.982 9.187 1.00 89.75 93 PRO A N 1
ATOM 759 C CA . PRO A 1 93 ? -4.443 5.798 7.762 1.00 89.75 93 PRO A CA 1
ATOM 760 C C . PRO A 1 93 ? -5.267 6.926 7.124 1.00 89.75 93 PRO A C 1
ATOM 762 O O . PRO A 1 93 ? -5.367 6.994 5.894 1.00 89.75 93 PRO A O 1
ATOM 765 N N . GLU A 1 94 ? -5.848 7.816 7.934 1.00 92.31 94 GLU A N 1
ATOM 766 C CA . GLU A 1 94 ? -6.518 9.046 7.494 1.00 92.31 94 GLU A CA 1
ATOM 767 C C . GLU A 1 94 ? -5.622 10.292 7.525 1.00 92.31 94 GLU A C 1
ATOM 769 O O . GLU A 1 94 ? -5.997 11.305 6.934 1.00 92.31 94 GLU A O 1
ATOM 774 N N . SER A 1 95 ? -4.435 10.221 8.138 1.00 88.75 95 SER A N 1
ATOM 775 C CA . SER A 1 95 ? -3.503 11.347 8.213 1.00 88.75 95 SER A CA 1
ATOM 776 C C . SER A 1 95 ? -2.984 11.733 6.833 1.00 88.75 95 SER A C 1
ATOM 778 O O . SER A 1 95 ? -2.685 10.888 5.992 1.00 88.75 95 SER A O 1
ATOM 780 N N . THR A 1 96 ? -2.866 13.036 6.596 1.00 89.00 96 THR A N 1
ATOM 781 C CA . THR A 1 96 ? -2.260 13.606 5.385 1.00 89.00 96 THR A CA 1
ATOM 782 C C . THR A 1 96 ? -0.895 14.233 5.645 1.00 89.00 96 THR A C 1
ATOM 784 O O . THR A 1 96 ? -0.288 14.756 4.711 1.00 89.00 96 THR A O 1
ATOM 787 N N . ASP A 1 97 ? -0.421 14.184 6.890 1.00 82.94 97 ASP A N 1
ATOM 788 C CA . ASP A 1 97 ? 0.807 14.857 7.331 1.00 82.94 97 ASP A CA 1
ATOM 789 C C . ASP A 1 97 ? 2.071 14.104 6.894 1.00 82.94 97 ASP A C 1
ATOM 791 O O . ASP A 1 97 ? 3.181 14.640 6.926 1.00 82.94 97 ASP A O 1
ATOM 795 N N . GLY A 1 98 ? 1.892 12.864 6.435 1.00 77.81 98 GLY A N 1
ATOM 796 C CA . GLY A 1 98 ? 2.942 12.024 5.899 1.00 77.81 98 GLY A CA 1
ATOM 797 C C . GLY A 1 98 ? 3.544 12.549 4.595 1.00 77.81 98 GLY A C 1
ATOM 798 O O . GLY A 1 98 ? 2.974 13.316 3.811 1.00 77.81 98 GLY A O 1
ATOM 799 N N . VAL A 1 99 ? 4.730 12.027 4.311 1.00 79.62 99 VAL A N 1
ATOM 800 C CA . VAL A 1 99 ? 5.480 12.207 3.062 1.00 79.62 99 VAL A CA 1
ATOM 801 C C . VAL A 1 99 ? 4.634 11.967 1.810 1.00 79.62 99 VAL A C 1
ATOM 803 O O . VAL A 1 99 ? 4.799 12.672 0.819 1.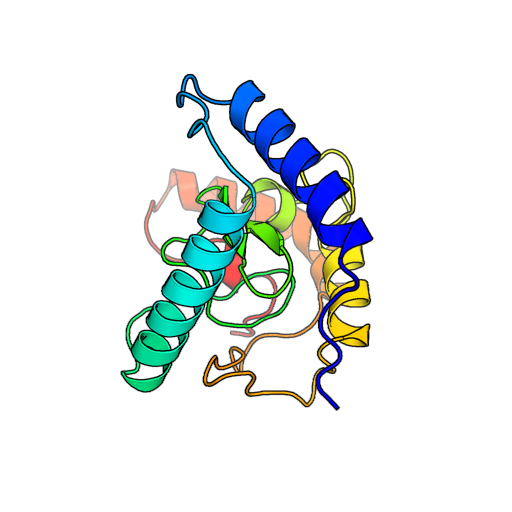00 79.62 99 VAL A O 1
ATOM 806 N N . ASN A 1 100 ? 3.676 11.041 1.860 1.00 86.00 100 ASN A N 1
ATOM 807 C CA . ASN A 1 100 ? 2.835 10.655 0.731 1.00 86.00 100 ASN A CA 1
ATOM 808 C C . ASN A 1 100 ? 1.795 11.726 0.310 1.00 86.00 100 ASN A C 1
ATOM 810 O O . ASN A 1 100 ? 1.105 11.524 -0.695 1.00 86.00 100 ASN A O 1
ATOM 814 N N . ARG A 1 101 ? 1.684 12.867 1.029 1.00 83.06 101 ARG A N 1
ATOM 815 C CA . 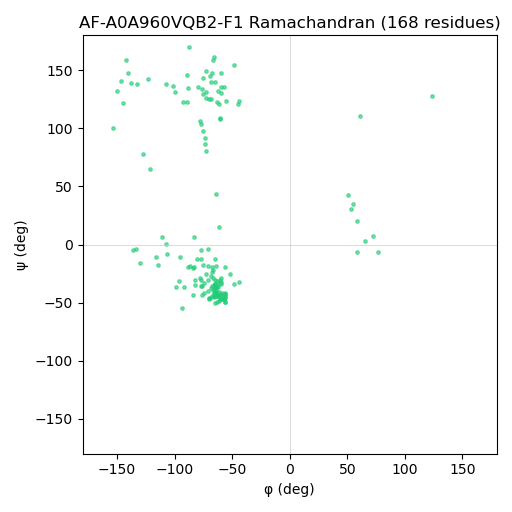ARG A 1 101 ? 0.795 14.042 0.781 1.00 83.06 101 ARG A CA 1
ATOM 816 C C . ARG A 1 101 ? -0.712 13.772 0.739 1.00 83.06 101 ARG A C 1
ATOM 818 O O . ARG A 1 101 ? -1.516 14.688 0.565 1.00 83.06 101 ARG A O 1
ATOM 825 N N . LYS A 1 102 ? -1.092 12.509 0.796 1.00 89.06 102 LYS A N 1
ATOM 826 C CA . LYS A 1 102 ? -2.445 11.982 0.811 1.00 89.06 102 LYS A CA 1
ATOM 827 C C . LYS A 1 102 ? -2.427 10.836 1.792 1.00 89.06 102 LYS A C 1
ATOM 829 O O . LYS A 1 102 ? -1.424 10.131 1.886 1.00 89.06 102 LYS A O 1
ATOM 834 N N . SER A 1 103 ? -3.551 10.640 2.453 1.00 93.38 103 SER A N 1
ATOM 835 C CA . SER A 1 103 ? -3.680 9.553 3.403 1.00 93.38 103 SER A CA 1
ATOM 836 C C . SER A 1 103 ? -3.634 8.194 2.718 1.00 93.38 103 SER A C 1
ATOM 838 O O . SER A 1 103 ? -3.918 8.078 1.516 1.00 93.38 103 SER A O 1
ATOM 840 N N . LEU A 1 104 ? -3.311 7.152 3.480 1.00 93.75 104 LEU A N 1
ATOM 841 C CA . LEU A 1 104 ? -3.309 5.783 2.977 1.00 93.75 104 LEU A CA 1
ATOM 842 C C . LEU A 1 104 ? -4.678 5.414 2.382 1.00 93.75 104 LEU A C 1
ATOM 844 O O . LEU A 1 104 ? -4.747 4.876 1.276 1.00 93.75 104 LEU A O 1
ATOM 848 N N . VAL A 1 105 ? -5.777 5.807 3.035 1.00 94.88 105 VAL A N 1
ATOM 849 C CA . VAL A 1 105 ? -7.146 5.616 2.518 1.00 94.88 105 VAL A CA 1
ATOM 850 C C . VAL A 1 105 ? -7.341 6.289 1.153 1.00 94.88 105 VAL A C 1
ATOM 852 O O . VAL A 1 105 ? -7.935 5.711 0.238 1.00 94.88 105 VAL A O 1
ATOM 855 N N . GLN A 1 106 ? -6.846 7.518 0.982 1.00 94.69 106 GLN A N 1
ATOM 856 C CA . GLN A 1 106 ? -6.936 8.227 -0.297 1.00 94.69 106 GLN A CA 1
ATOM 857 C C . GLN A 1 106 ? -6.097 7.543 -1.383 1.00 94.69 106 GLN A C 1
ATOM 859 O O . GLN A 1 106 ? -6.540 7.447 -2.530 1.00 94.69 106 GLN A O 1
ATOM 864 N N . TRP A 1 107 ? -4.910 7.043 -1.041 1.00 95.44 107 TRP A N 1
ATOM 865 C CA . TRP A 1 107 ? -4.069 6.289 -1.967 1.00 95.44 107 TRP A CA 1
ATOM 866 C C . TRP A 1 107 ? -4.705 4.975 -2.403 1.00 95.44 107 TRP A C 1
ATOM 868 O O . TRP A 1 107 ? -4.733 4.710 -3.605 1.00 95.44 107 TRP A O 1
ATOM 878 N N . GLN A 1 108 ? -5.282 4.210 -1.472 1.00 95.69 108 GLN A N 1
ATOM 879 C CA . GLN A 1 108 ? -6.023 2.985 -1.783 1.00 95.69 108 GLN A CA 1
ATOM 880 C C . GLN A 1 108 ? -7.167 3.257 -2.769 1.00 95.69 108 GLN A C 1
ATOM 882 O O . GLN A 1 108 ? -7.293 2.576 -3.784 1.00 95.69 108 GLN A O 1
ATOM 887 N N . ARG A 1 109 ? -7.961 4.313 -2.548 1.00 95.31 109 ARG A N 1
ATOM 888 C CA . ARG A 1 109 ? -9.028 4.705 -3.488 1.00 95.31 109 ARG A CA 1
ATOM 889 C C . ARG A 1 109 ? -8.481 5.051 -4.873 1.00 95.31 109 ARG A C 1
ATOM 891 O O . ARG A 1 109 ? -9.002 4.567 -5.874 1.00 95.31 109 ARG A O 1
ATOM 898 N N . ASN A 1 110 ? -7.419 5.853 -4.938 1.00 93.94 110 ASN A N 1
ATOM 899 C CA . ASN A 1 110 ? -6.841 6.290 -6.210 1.00 93.94 110 ASN A CA 1
ATOM 900 C C . ASN A 1 110 ? -6.233 5.130 -7.000 1.00 93.94 110 ASN A C 1
ATOM 902 O O . ASN A 1 110 ? -6.389 5.058 -8.218 1.00 93.94 110 ASN A O 1
ATOM 906 N N . VAL A 1 111 ? -5.534 4.215 -6.327 1.00 93.62 111 VAL A N 1
ATOM 907 C CA . VAL A 1 111 ? -4.890 3.096 -7.012 1.00 93.62 111 VAL A CA 1
ATOM 908 C C . VAL A 1 111 ? -5.904 2.086 -7.533 1.00 93.62 111 VAL A C 1
ATOM 910 O O . VAL A 1 111 ? -5.668 1.519 -8.595 1.00 93.62 111 VAL A O 1
ATOM 913 N N . LEU A 1 112 ? -7.052 1.917 -6.870 1.00 95.19 112 LEU A N 1
ATOM 914 C CA . LEU A 1 112 ? -8.130 1.040 -7.339 1.00 95.19 112 LEU A CA 1
ATOM 915 C C . LEU A 1 112 ? -8.787 1.528 -8.636 1.00 95.19 112 LEU A C 1
ATOM 917 O O . LEU A 1 112 ? -9.318 0.709 -9.377 1.00 95.19 112 LEU A O 1
ATOM 921 N N . ILE A 1 113 ? -8.694 2.821 -8.967 1.00 93.06 113 ILE A N 1
ATOM 922 C CA . ILE A 1 113 ? -9.106 3.334 -10.288 1.00 93.06 113 ILE A CA 1
ATOM 923 C C . ILE A 1 113 ? -8.227 2.728 -11.394 1.00 93.06 113 ILE A C 1
ATOM 925 O O . ILE A 1 113 ? -8.702 2.447 -12.491 1.00 93.06 113 ILE A O 1
ATOM 929 N N . ARG A 1 114 ? -6.933 2.523 -11.112 1.00 90.88 114 ARG A N 1
ATOM 930 C CA . ARG A 1 114 ? -5.953 1.989 -12.070 1.00 90.88 114 ARG A CA 1
ATOM 931 C C . ARG A 1 114 ? -5.826 0.468 -12.015 1.00 90.88 114 ARG A C 1
ATOM 933 O O . ARG A 1 114 ? -5.605 -0.163 -13.044 1.00 90.88 114 ARG A O 1
ATOM 940 N N . PHE A 1 115 ? -5.929 -0.102 -10.823 1.00 94.12 115 PHE A N 1
ATOM 941 C CA . PHE A 1 115 ? -5.848 -1.532 -10.558 1.00 94.12 115 PHE A CA 1
ATOM 942 C C . PHE A 1 115 ? -7.080 -1.958 -9.750 1.00 94.12 115 PHE A C 1
ATOM 944 O O . PHE A 1 115 ? -6.966 -2.127 -8.530 1.00 94.12 115 PHE A O 1
ATOM 951 N N . PRO A 1 116 ? -8.245 -2.117 -10.406 1.00 96.06 116 PRO A N 1
ATOM 952 C CA . PRO A 1 116 ? -9.476 -2.587 -9.771 1.00 96.06 116 PRO A CA 1
ATOM 953 C C . PRO A 1 116 ? -9.275 -3.846 -8.917 1.00 96.06 116 PRO A C 1
ATOM 955 O O . PRO A 1 116 ? -8.315 -4.595 -9.116 1.00 96.06 116 PRO A O 1
ATOM 958 N N . ILE A 1 117 ? -10.136 -4.060 -7.914 1.00 94.44 117 ILE A N 1
ATOM 959 C CA . ILE A 1 117 ? -9.935 -5.077 -6.859 1.00 94.44 117 ILE A CA 1
ATOM 960 C C . ILE A 1 117 ? -9.833 -6.521 -7.396 1.00 94.44 117 ILE A C 1
ATOM 962 O O . ILE A 1 117 ? -9.130 -7.357 -6.826 1.00 94.44 117 ILE A O 1
ATOM 966 N N . ASP A 1 118 ? -10.480 -6.792 -8.522 1.00 95.25 118 ASP A N 1
ATOM 967 C CA . ASP A 1 118 ? -10.487 -8.054 -9.263 1.00 95.25 118 ASP A CA 1
ATOM 968 C C . ASP A 1 118 ? -9.190 -8.316 -10.048 1.00 95.25 118 ASP A C 1
ATOM 970 O O . ASP A 1 118 ? -8.885 -9.466 -10.364 1.00 95.25 118 ASP A O 1
ATOM 974 N N . ILE A 1 119 ? -8.362 -7.294 -10.286 1.00 95.75 119 ILE A N 1
ATOM 975 C CA . ILE A 1 119 ? -7.020 -7.466 -10.856 1.00 95.75 119 ILE A CA 1
ATOM 976 C C . ILE A 1 119 ? -6.083 -8.052 -9.795 1.00 95.75 119 ILE A C 1
ATOM 978 O O . ILE A 1 119 ? -5.464 -7.331 -9.011 1.00 95.75 119 ILE A O 1
ATOM 982 N N . ARG A 1 120 ? -5.980 -9.383 -9.765 1.00 95.00 120 ARG A N 1
ATOM 983 C CA . ARG A 1 120 ? -5.111 -10.116 -8.829 1.00 95.00 120 ARG A CA 1
ATOM 984 C C . ARG A 1 120 ? -3.676 -10.290 -9.318 1.00 95.00 120 ARG A C 1
ATOM 986 O O . ARG A 1 120 ? -2.791 -10.483 -8.496 1.00 95.00 120 ARG A O 1
ATOM 993 N N . GLU A 1 121 ? -3.426 -10.132 -10.614 1.00 94.88 121 GLU A N 1
ATOM 994 C CA . GLU A 1 121 ? -2.085 -10.191 -11.195 1.00 94.88 121 GLU A CA 1
ATOM 995 C C . GLU A 1 121 ? -1.843 -9.008 -12.140 1.00 94.88 121 GLU A C 1
ATOM 997 O O . GLU A 1 121 ? -2.703 -8.646 -12.943 1.00 94.88 121 GLU A O 1
ATOM 1002 N N . TYR A 1 122 ? -0.650 -8.413 -12.078 1.00 92.31 122 TYR A N 1
ATOM 1003 C CA . TYR A 1 122 ? -0.203 -7.413 -13.044 1.00 92.31 122 TYR A CA 1
ATOM 1004 C C . TYR A 1 122 ? 1.299 -7.537 -13.296 1.00 92.31 122 TYR A C 1
ATOM 1006 O O . TYR A 1 122 ? 2.106 -7.420 -12.377 1.00 92.31 122 TYR A O 1
ATOM 1014 N N . ARG A 1 123 ? 1.701 -7.755 -14.557 1.00 88.12 123 ARG A N 1
ATOM 1015 C CA . ARG A 1 123 ? 3.112 -7.979 -14.938 1.00 88.12 123 ARG A CA 1
ATOM 1016 C C . ARG A 1 123 ? 3.790 -9.071 -14.085 1.00 88.12 123 ARG A C 1
ATOM 1018 O O . ARG A 1 123 ? 4.939 -8.904 -13.686 1.00 88.12 123 ARG A O 1
ATOM 1025 N N . ARG A 1 124 ? 3.078 -10.178 -13.823 1.00 89.31 124 ARG A N 1
ATOM 1026 C CA . ARG A 1 124 ? 3.480 -11.308 -12.953 1.00 89.31 124 ARG A CA 1
ATOM 1027 C C . ARG A 1 124 ? 3.640 -10.978 -11.463 1.00 89.31 124 ARG A C 1
ATOM 1029 O O . ARG A 1 124 ? 4.024 -11.848 -10.689 1.00 89.31 124 ARG A O 1
ATOM 1036 N N . LEU A 1 125 ? 3.356 -9.745 -11.048 1.00 91.38 125 LEU A N 1
ATOM 1037 C CA . LEU A 1 125 ? 3.218 -9.406 -9.635 1.00 91.38 125 LEU A CA 1
ATOM 1038 C C . LEU A 1 125 ? 1.831 -9.833 -9.175 1.00 91.38 125 LEU A C 1
ATOM 1040 O O . LEU A 1 125 ? 0.845 -9.562 -9.858 1.00 91.38 125 LEU A O 1
ATOM 1044 N N . GLN A 1 126 ? 1.7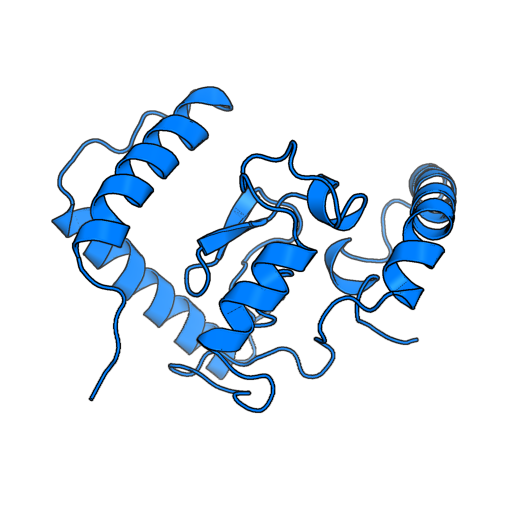70 -10.452 -8.006 1.00 94.12 126 GLN A N 1
ATOM 1045 C CA . GLN A 1 126 ? 0.549 -10.967 -7.405 1.00 94.12 126 GLN A CA 1
ATOM 1046 C C . GLN A 1 126 ? 0.067 -9.991 -6.334 1.00 94.12 126 GLN A C 1
ATOM 1048 O O . GLN A 1 126 ? 0.858 -9.466 -5.537 1.00 94.12 126 GLN A O 1
ATOM 1053 N N . ARG A 1 127 ? -1.238 -9.736 -6.327 1.00 94.44 127 ARG A N 1
ATOM 1054 C CA . ARG A 1 127 ? -1.928 -9.079 -5.224 1.00 94.44 127 ARG A CA 1
ATOM 1055 C C . ARG A 1 127 ? -2.089 -10.085 -4.098 1.00 94.44 127 ARG A C 1
ATOM 1057 O O . ARG A 1 127 ? -2.507 -11.215 -4.326 1.00 94.44 127 ARG A O 1
ATOM 1064 N N . ASP A 1 128 ? -1.770 -9.654 -2.890 1.00 92.31 128 ASP A N 1
ATOM 1065 C CA . ASP A 1 128 ? -2.016 -10.418 -1.680 1.00 92.31 128 ASP A CA 1
ATOM 1066 C C . ASP A 1 128 ? -3.510 -10.794 -1.602 1.00 92.31 128 ASP A C 1
ATOM 1068 O O . ASP A 1 128 ? -4.363 -9.902 -1.710 1.00 92.31 128 ASP A O 1
ATOM 1072 N N . PRO A 1 129 ? -3.854 -12.090 -1.494 1.00 91.06 129 PRO A N 1
ATOM 1073 C CA . PRO A 1 129 ? -5.246 -12.528 -1.430 1.00 91.06 129 PRO A CA 1
ATOM 1074 C C . PRO A 1 129 ? -5.993 -11.925 -0.237 1.00 91.06 129 PRO A C 1
ATOM 1076 O O . PRO A 1 129 ? -7.175 -11.608 -0.382 1.00 91.06 129 PRO A O 1
ATOM 1079 N N . ASP A 1 130 ? -5.291 -11.686 0.874 1.00 90.25 130 ASP A N 1
ATOM 1080 C CA . ASP A 1 130 ? -5.862 -11.130 2.104 1.00 90.25 130 ASP A CA 1
ATOM 1081 C C . ASP A 1 130 ? -6.010 -9.603 2.035 1.00 90.25 130 ASP A C 1
ATOM 1083 O O . ASP A 1 130 ? -6.659 -8.990 2.882 1.00 90.25 130 ASP A O 1
ATOM 1087 N N . TRP A 1 131 ? -5.397 -8.949 1.041 1.00 92.81 131 TRP A N 1
ATOM 1088 C CA . TRP A 1 131 ? -5.463 -7.498 0.937 1.00 92.81 131 TRP A CA 1
ATOM 1089 C C . TRP A 1 131 ? -6.839 -7.023 0.481 1.00 92.81 131 TRP A C 1
ATOM 1091 O O . TRP A 1 131 ? -7.388 -7.462 -0.536 1.00 92.81 131 TRP A O 1
ATOM 1101 N N . ARG A 1 132 ? -7.351 -6.038 1.218 1.00 92.81 132 ARG A N 1
ATOM 1102 C CA . ARG A 1 132 ? -8.575 -5.303 0.914 1.00 92.81 132 ARG A CA 1
ATOM 1103 C C . ARG A 1 132 ? -8.411 -3.824 1.272 1.00 92.81 132 ARG A C 1
ATOM 1105 O O . ARG A 1 132 ? -7.573 -3.489 2.112 1.00 92.81 132 ARG A O 1
ATOM 1112 N N . PRO A 1 133 ? -9.225 -2.935 0.680 1.00 93.44 133 PRO A N 1
ATOM 1113 C CA . PRO A 1 133 ? -9.261 -1.538 1.089 1.00 93.44 133 PRO A CA 1
ATOM 1114 C C . PRO A 1 133 ? -9.657 -1.404 2.564 1.00 93.44 133 PRO A C 1
ATOM 1116 O O . PRO A 1 133 ? -10.461 -2.189 3.079 1.00 93.44 133 PRO A O 1
ATOM 1119 N N . ILE A 1 134 ? -9.107 -0.383 3.215 1.00 91.75 134 ILE A N 1
ATOM 1120 C CA . ILE A 1 134 ? -9.419 -0.004 4.591 1.00 91.75 134 ILE A CA 1
ATOM 1121 C C . ILE A 1 134 ? -10.890 0.415 4.649 1.00 91.75 134 ILE A C 1
ATOM 1123 O O . ILE A 1 134 ? -11.348 1.297 3.913 1.00 91.75 134 ILE A O 1
ATOM 1127 N N . SER A 1 135 ? -11.630 -0.267 5.512 1.00 91.00 135 SER A N 1
ATOM 1128 C CA . SER A 1 135 ? -13.044 -0.043 5.793 1.00 91.00 135 SER A CA 1
ATOM 1129 C C . SER A 1 135 ? -13.223 1.009 6.888 1.00 91.00 135 SER A C 1
ATOM 1131 O O . SER A 1 135 ? -12.265 1.406 7.551 1.00 91.00 135 SER A O 1
ATOM 1133 N N . LYS A 1 136 ? -14.460 1.461 7.111 1.00 90.19 136 LYS A N 1
ATOM 1134 C CA . LYS A 1 136 ? -14.750 2.377 8.226 1.00 90.19 136 LYS A CA 1
ATOM 1135 C C . LYS A 1 136 ? -14.507 1.696 9.572 1.00 90.19 136 LYS A C 1
ATOM 1137 O O . LYS A 1 136 ? -14.069 2.338 10.518 1.00 90.19 136 LYS A O 1
ATOM 1142 N N . GLU A 1 137 ? -14.766 0.400 9.639 1.00 88.12 137 GLU A N 1
ATOM 1143 C CA . GLU A 1 137 ? -14.594 -0.433 10.820 1.00 88.12 137 GLU A CA 1
ATOM 1144 C C . GLU A 1 137 ? -13.116 -0.517 11.222 1.00 88.12 137 GLU A C 1
ATOM 1146 O O . GLU A 1 137 ? -12.797 -0.410 12.405 1.00 88.12 137 GLU A O 1
ATOM 1151 N N . ASP A 1 138 ? -12.206 -0.615 10.246 1.00 86.06 138 ASP A N 1
ATOM 1152 C CA . ASP A 1 138 ? -10.761 -0.596 10.508 1.00 86.06 138 ASP A CA 1
ATOM 1153 C C . ASP A 1 138 ? -10.316 0.748 11.096 1.00 86.06 138 ASP A C 1
ATOM 1155 O O . ASP A 1 138 ? -9.538 0.775 12.048 1.00 86.06 138 ASP A O 1
ATOM 1159 N N . LEU A 1 139 ? -10.841 1.860 10.566 1.00 86.69 139 LEU A N 1
ATOM 1160 C CA . LEU A 1 139 ? -10.538 3.211 11.050 1.00 86.69 139 LEU A CA 1
ATOM 1161 C C . LEU A 1 139 ? -11.003 3.410 12.495 1.00 86.69 139 LEU A C 1
ATOM 1163 O O . LEU A 1 139 ? -10.254 3.915 13.326 1.00 86.69 139 LEU A O 1
ATOM 1167 N N . LEU A 1 140 ? -12.214 2.948 12.814 1.00 85.69 140 LEU A N 1
ATOM 1168 C CA . LEU A 1 140 ? -12.754 2.992 14.174 1.00 85.69 140 LEU A CA 1
ATOM 1169 C C . LEU A 1 140 ? -11.962 2.104 15.146 1.00 85.69 140 LEU A C 1
ATOM 1171 O O . LEU A 1 140 ? -11.885 2.404 16.337 1.00 85.69 140 LEU A O 1
ATOM 1175 N N . ALA A 1 141 ? -11.377 1.009 14.657 1.00 81.25 141 ALA A N 1
ATOM 1176 C CA . ALA A 1 141 ? -10.556 0.110 15.460 1.00 81.25 141 ALA A CA 1
ATOM 1177 C C . ALA A 1 141 ? -9.098 0.581 15.615 1.00 81.25 141 ALA A C 1
ATOM 1179 O O . ALA A 1 141 ? -8.423 0.122 16.539 1.00 81.25 141 ALA A O 1
ATOM 1180 N N . ALA A 1 142 ? -8.609 1.478 14.751 1.00 77.00 142 ALA A N 1
ATOM 1181 C CA . ALA A 1 142 ? -7.200 1.869 14.693 1.00 77.00 142 ALA A CA 1
ATOM 1182 C C . ALA A 1 142 ? -6.634 2.402 16.029 1.00 77.00 142 ALA A C 1
ATOM 1184 O O . ALA A 1 142 ? -5.580 1.907 16.430 1.00 77.00 142 ALA A O 1
ATOM 1185 N N . PRO A 1 143 ? -7.313 3.293 16.788 1.00 75.69 143 PRO A N 1
ATOM 1186 C CA . PRO A 1 143 ? -6.779 3.785 18.064 1.00 75.69 143 PRO A CA 1
ATOM 1187 C C . PRO A 1 143 ? -6.577 2.676 19.104 1.00 75.69 143 PRO A C 1
ATOM 1189 O O . PRO A 1 143 ? -5.559 2.634 19.788 1.00 75.69 143 PRO A O 1
ATOM 1192 N N . ARG A 1 144 ? -7.524 1.733 19.186 1.00 74.44 144 ARG A N 1
ATOM 1193 C CA . ARG A 1 144 ? -7.439 0.583 20.098 1.00 74.44 144 ARG A CA 1
ATOM 1194 C C . ARG A 1 144 ? -6.290 -0.341 19.708 1.00 74.44 144 ARG A C 1
ATOM 1196 O O . ARG A 1 144 ? -5.513 -0.751 20.560 1.00 74.44 144 ARG A O 1
ATOM 1203 N N . LYS A 1 145 ? -6.161 -0.638 18.411 1.00 69.25 145 LYS A N 1
ATOM 1204 C CA . LYS A 1 145 ? -5.085 -1.489 17.886 1.00 69.25 145 LYS A CA 1
ATOM 1205 C C . LYS A 1 145 ? -3.700 -0.860 18.076 1.00 69.25 145 LYS A C 1
ATOM 1207 O O . LYS A 1 145 ? -2.744 -1.590 18.325 1.00 69.25 145 LYS A O 1
ATOM 1212 N N . LEU A 1 146 ? -3.591 0.470 17.993 1.00 70.38 146 LEU A N 1
ATOM 1213 C CA . LEU A 1 146 ? -2.359 1.195 18.307 1.00 70.38 146 LEU A CA 1
ATOM 1214 C C . LEU A 1 146 ? -1.975 1.015 19.781 1.00 70.38 146 LEU A C 1
ATOM 1216 O O . LEU A 1 146 ? -0.851 0.608 20.061 1.00 70.38 146 LEU A O 1
ATOM 1220 N N . GLN A 1 147 ? -2.923 1.223 20.698 1.00 71.38 147 GLN A N 1
ATOM 1221 C CA . GLN A 1 147 ? -2.697 1.036 22.132 1.00 71.38 147 GLN A CA 1
ATOM 1222 C C . GLN A 1 147 ? -2.286 -0.412 22.465 1.00 71.38 147 GLN A C 1
ATOM 1224 O O . GLN A 1 147 ? -1.280 -0.638 23.131 1.00 71.38 147 GLN A O 1
ATOM 1229 N N . GLU A 1 148 ? -2.999 -1.408 21.926 1.00 71.06 148 GLU A N 1
ATOM 1230 C CA . GLU A 1 148 ? -2.653 -2.824 22.108 1.00 71.06 148 GLU A CA 1
ATOM 1231 C C . GLU A 1 148 ? -1.247 -3.160 21.582 1.00 71.06 148 GLU A C 1
ATOM 1233 O O . GLU A 1 148 ? -0.568 -4.025 22.138 1.00 71.06 148 GLU A O 1
ATOM 1238 N N . ARG A 1 149 ? -0.788 -2.510 20.500 1.00 66.75 149 ARG A N 1
ATOM 1239 C CA . ARG A 1 149 ? 0.587 -2.666 20.005 1.00 66.75 149 ARG A CA 1
ATOM 1240 C C . ARG A 1 149 ? 1.587 -2.033 20.950 1.00 66.75 149 ARG A C 1
ATOM 1242 O O . ARG A 1 149 ? 2.608 -2.662 21.180 1.00 66.75 149 ARG A O 1
ATOM 1249 N N . GLU A 1 150 ? 1.363 -0.814 21.421 1.00 67.50 150 GLU A N 1
ATOM 1250 C CA . GLU A 1 150 ? 2.291 -0.154 22.347 1.00 67.50 150 GLU A CA 1
ATOM 1251 C C . GLU A 1 150 ? 2.501 -1.027 23.592 1.00 67.50 150 GLU A C 1
ATOM 1253 O O . GLU A 1 150 ? 3.637 -1.314 23.966 1.00 67.50 150 GLU A O 1
ATOM 1258 N N . GLU A 1 151 ? 1.413 -1.590 24.121 1.00 68.38 151 GLU A N 1
ATOM 1259 C CA . GLU A 1 151 ? 1.431 -2.547 25.230 1.00 68.38 151 GLU A CA 1
ATOM 1260 C C . GLU A 1 151 ? 2.144 -3.869 24.868 1.00 68.38 151 GLU A C 1
ATOM 1262 O O . GLU A 1 151 ? 2.930 -4.397 25.658 1.00 68.38 151 GLU A O 1
ATOM 1267 N N . LYS A 1 152 ? 1.928 -4.410 23.658 1.00 62.78 152 LYS A N 1
ATOM 1268 C CA . LYS A 1 152 ? 2.571 -5.655 23.187 1.00 62.78 152 LYS A CA 1
ATOM 1269 C C . LYS A 1 152 ? 4.027 -5.478 22.751 1.00 62.78 152 LYS A C 1
ATOM 1271 O O . LYS A 1 152 ? 4.791 -6.431 22.866 1.00 62.78 152 LYS A O 1
ATOM 1276 N N . LEU A 1 153 ? 4.433 -4.319 22.238 1.00 60.53 153 LEU A N 1
ATOM 1277 C CA . LEU A 1 153 ? 5.815 -4.012 21.854 1.00 60.53 153 LEU A CA 1
ATOM 1278 C C . LEU A 1 153 ? 6.714 -3.911 23.077 1.00 60.53 153 LEU A C 1
ATOM 1280 O O . LEU A 1 153 ? 7.848 -4.386 23.022 1.00 60.53 153 LEU A O 1
ATOM 1284 N N . GLU A 1 154 ? 6.183 -3.356 24.164 1.00 57.94 154 GLU A N 1
ATOM 1285 C CA . GLU A 1 154 ? 6.845 -3.333 25.466 1.00 57.94 154 GLU A CA 1
ATOM 1286 C C . GLU A 1 154 ? 7.108 -4.761 25.983 1.00 57.94 154 GLU A C 1
ATOM 1288 O O . GLU A 1 154 ? 8.113 -5.022 26.639 1.00 57.94 154 GLU A O 1
ATOM 1293 N N . GLN A 1 155 ? 6.246 -5.722 25.629 1.00 54.22 155 GLN A N 1
ATOM 1294 C CA . GLN A 1 155 ? 6.303 -7.095 26.142 1.00 54.22 155 GLN A CA 1
ATOM 1295 C C . GLN A 1 155 ? 6.979 -8.107 25.197 1.00 54.22 155 GLN A C 1
ATOM 1297 O O . GLN A 1 155 ? 7.663 -9.017 25.659 1.00 54.22 155 GLN A O 1
ATOM 1302 N N . HIS A 1 156 ? 6.813 -7.995 23.875 1.00 46.75 156 HIS A N 1
ATOM 1303 C CA . HIS A 1 156 ? 7.246 -8.995 22.893 1.00 46.75 156 HIS A CA 1
ATOM 1304 C C . HIS A 1 156 ? 7.530 -8.368 21.517 1.00 46.75 156 HIS A C 1
ATOM 1306 O O . HIS A 1 156 ? 6.653 -8.206 20.670 1.00 46.75 156 HIS A O 1
ATOM 1312 N N . ARG A 1 157 ? 8.815 -8.136 21.228 1.00 46.88 157 ARG A N 1
ATOM 1313 C CA . ARG A 1 157 ? 9.360 -7.552 19.983 1.00 46.88 157 ARG A CA 1
ATOM 1314 C C . ARG A 1 157 ? 9.092 -8.339 18.676 1.00 46.88 157 ARG A C 1
ATOM 1316 O O . ARG A 1 157 ? 9.831 -8.140 17.714 1.00 46.88 157 ARG A O 1
ATOM 1323 N N . LYS A 1 158 ? 8.169 -9.313 18.620 1.00 50.19 158 LYS A N 1
ATOM 1324 C CA . LYS A 1 158 ? 8.297 -10.400 17.627 1.00 50.19 158 LYS A CA 1
ATOM 1325 C C . LYS A 1 158 ? 7.112 -10.907 16.815 1.00 50.19 158 LYS A C 1
ATOM 1327 O O . LYS A 1 158 ? 7.401 -11.732 15.959 1.00 50.19 158 LYS A O 1
ATOM 1332 N N . SER A 1 159 ? 5.856 -10.490 16.974 1.00 53.88 159 SER A N 1
ATOM 1333 C CA . SER A 1 159 ? 4.811 -11.318 16.332 1.00 53.88 159 SER A CA 1
ATOM 1334 C C . SER A 1 159 ? 4.294 -10.896 14.955 1.00 53.88 159 SER A C 1
ATOM 1336 O O . SER A 1 159 ? 3.975 -11.786 14.180 1.00 53.88 159 SER A O 1
ATOM 1338 N N . TYR A 1 160 ? 4.235 -9.618 14.564 1.00 52.50 160 TYR A N 1
ATOM 1339 C CA . TYR A 1 160 ? 3.613 -9.291 13.269 1.00 52.50 160 TYR A CA 1
ATOM 1340 C C . TYR A 1 160 ? 4.195 -8.040 12.604 1.00 52.50 160 TYR A C 1
ATOM 1342 O O . TYR A 1 160 ? 4.306 -7.008 13.268 1.00 52.50 160 TYR A O 1
ATOM 1350 N N . PRO A 1 161 ? 4.541 -8.091 11.300 1.00 61.38 161 PRO A N 1
ATOM 1351 C CA . PRO A 1 161 ? 4.859 -6.892 10.540 1.00 61.38 161 PRO A CA 1
ATOM 1352 C C . PRO A 1 161 ? 3.644 -5.946 10.543 1.00 61.38 161 PRO A C 1
ATOM 1354 O O . PRO A 1 161 ? 2.533 -6.404 10.239 1.00 61.38 161 PRO A O 1
ATOM 1357 N N . PRO A 1 162 ? 3.831 -4.655 10.870 1.00 63.03 162 PRO A N 1
ATOM 1358 C CA . PRO A 1 162 ? 2.757 -3.674 11.000 1.00 63.03 162 PRO A CA 1
ATOM 1359 C C . PRO A 1 162 ? 1.823 -3.587 9.798 1.00 63.03 162 PRO A C 1
ATOM 1361 O O . PRO A 1 162 ? 0.681 -3.194 9.954 1.00 63.03 162 PRO A O 1
ATOM 1364 N N . GLN A 1 163 ? 2.235 -3.939 8.581 1.00 68.69 163 GLN A N 1
ATOM 1365 C CA . GLN A 1 163 ? 1.325 -3.772 7.448 1.00 68.69 163 GLN A CA 1
ATOM 1366 C C . GLN A 1 163 ? 0.123 -4.726 7.481 1.00 68.69 163 GLN A C 1
ATOM 1368 O O . GLN A 1 163 ? -0.921 -4.395 6.941 1.00 68.69 163 GLN A O 1
ATOM 1373 N N . TYR A 1 164 ? 0.214 -5.901 8.107 1.00 68.69 164 TYR A N 1
ATOM 1374 C CA . TYR A 1 164 ? -0.803 -6.934 7.886 1.00 68.69 164 TYR A CA 1
ATOM 1375 C C . TYR A 1 164 ? -2.058 -6.780 8.756 1.00 68.69 164 TYR A C 1
ATOM 1377 O O . TYR A 1 164 ? -3.108 -7.285 8.372 1.00 68.69 164 TYR A O 1
ATOM 1385 N N . TRP A 1 165 ? -2.008 -6.057 9.879 1.00 70.56 165 TRP A N 1
ATOM 1386 C CA . TRP A 1 165 ? -3.131 -5.999 10.834 1.00 70.56 165 TRP A CA 1
ATOM 1387 C C . TRP A 1 165 ? -4.352 -5.207 10.342 1.00 70.56 165 TRP A C 1
ATOM 1389 O O . TRP A 1 165 ? -5.440 -5.343 10.913 1.00 70.56 165 TRP A O 1
ATOM 1399 N N . LEU A 1 166 ? -4.180 -4.350 9.328 1.00 72.31 166 LEU A N 1
ATOM 1400 C CA . LEU A 1 166 ? -5.253 -3.516 8.778 1.00 72.31 166 LEU A CA 1
ATOM 1401 C C . LEU A 1 166 ? -6.235 -4.317 7.919 1.00 72.31 166 LEU A C 1
ATOM 1403 O O . LEU A 1 166 ? -7.416 -3.987 7.877 1.00 72.31 166 LEU A O 1
ATOM 1407 N N . TRP A 1 167 ? -5.756 -5.348 7.219 1.00 72.56 167 TRP A N 1
ATOM 1408 C CA . TRP A 1 167 ? -6.572 -6.096 6.260 1.00 72.56 167 TRP A CA 1
ATOM 1409 C C . TRP A 1 167 ? -6.526 -7.614 6.423 1.00 72.56 167 TRP A C 1
ATOM 1411 O O . TRP A 1 167 ? -7.439 -8.260 5.914 1.00 72.56 167 TRP A O 1
ATOM 1421 N N . LYS A 1 168 ? -5.565 -8.191 7.162 1.00 67.38 168 LYS A N 1
ATOM 1422 C CA . LYS A 1 168 ? -5.693 -9.590 7.587 1.00 67.38 168 LYS A CA 1
ATOM 1423 C C . LYS A 1 168 ? -6.797 -9.704 8.629 1.00 67.38 168 LYS A C 1
ATOM 1425 O O . LYS A 1 168 ? -6.794 -8.993 9.633 1.00 67.38 168 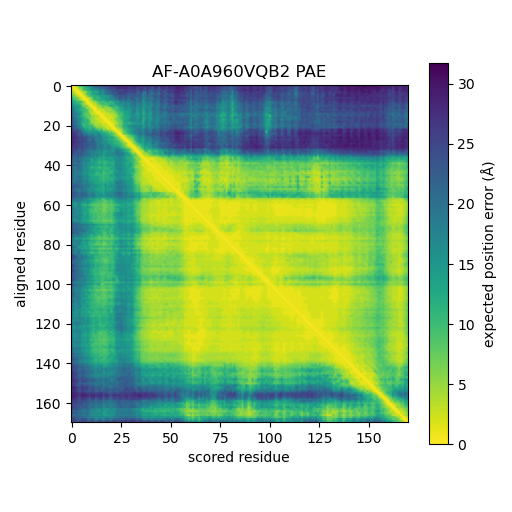LYS A O 1
ATOM 1430 N N . GLN A 1 169 ? -7.749 -10.581 8.347 1.00 51.41 169 GLN A N 1
ATOM 1431 C CA . GLN A 1 169 ? -8.708 -11.067 9.327 1.00 51.41 169 GLN A CA 1
ATOM 1432 C C . GLN A 1 169 ? -8.080 -12.293 9.999 1.00 51.41 169 GLN A C 1
ATOM 1434 O O . GLN A 1 169 ? -7.468 -13.103 9.301 1.00 51.41 169 GLN A O 1
ATOM 1439 N N . ASP A 1 170 ? -8.163 -12.358 11.329 1.00 50.72 170 ASP A N 1
ATOM 1440 C CA . ASP A 1 170 ? -7.797 -13.549 12.109 1.00 50.72 170 ASP A CA 1
ATOM 1441 C C . ASP A 1 170 ? -8.740 -14.724 11.804 1.00 50.72 170 ASP A C 1
ATOM 1443 O O . ASP A 1 170 ? -9.949 -14.466 11.571 1.00 50.72 170 ASP A O 1
#

Sequence (170 aa):
MEYGPSAPMLSKFTDWLFSAMARRKGLAAIPGNPIRLRDYYFRRLSILARRTYLEEALFTCPACGFRTLDNPSSYEICLLCWWMDDEDDLWSPESTDGVNRKSLVQWQRNVLIRFPIDIREYRRLQRDPDWRPISKEDLLAAPRKLQEREEKLEQHRKSYPPQYWLWKQD

Solvent-accessible surface area (backbone atoms only — not comparable to full-atom values): 10150 Å² total; per-residue (Å²): 134,85,88,67,83,60,71,74,62,52,56,63,45,50,57,45,49,55,60,54,54,58,73,78,44,98,58,77,74,82,82,72,60,75,68,55,55,52,50,51,50,55,54,49,50,52,50,46,17,51,36,46,71,68,70,46,89,50,32,60,35,85,45,72,22,34,40,59,30,85,53,76,66,62,61,49,59,29,86,86,79,63,51,57,35,50,56,65,45,67,66,39,33,79,45,46,87,53,92,72,67,48,15,43,56,55,42,27,59,57,41,35,77,80,52,41,87,84,61,46,64,56,85,60,27,42,36,44,86,61,53,59,78,81,48,74,67,46,61,72,42,31,66,58,55,48,52,55,43,57,59,39,52,78,74,48,91,74,87,74,69,78,72,48,73,72,39,52,76,134